Protein AF-A0A8T4NZ22-F1 (afdb_monomer_lite)

Sequence (178 aa):
MGENYNGILSCDGWASYPKCVKLMQRCWAHLLGEAKWFAEKHESQARILYNELCRIFNRISKVVVGTARNVITRTYNWSMKNMKAIIARCKAYAELRKFAYKIGNGLEYWFTCVLHPEIEPTNNRAERVLREIVEQRKISSLWNEKGVRIKKTIMSCLAIWRLRGLNTLSMLRQTLSS

Secondary structure (DSSP, 8-state):
----------SSS----GGGGGG----HHHHHHHHHHHHHHS-HHHHHHHHHHHHHHHHHTT--TT--HHHHHHHHHHHHHHHHHHHHHHTTSTTTHHHHHHHHTTTGGGSHHHH-TTS-SSTHHHHHHHHHHHHHHT-GGGSSTTHHHHHHHHHHHHHHHHHTT--HHHHHHHHH--

Radius of gyration: 18.3 Å; chains: 1; bounding box: 46×48×41 Å

Foldseek 3Di:
DDDDDDDDDDDDDDDPPPPLPPQAADALVVLLVVLVVCVVVDDPLSVVLSVLSVVLVVQLQPQAPPPDPVSLVVSLVVSLVSLVVSLVVLCVDPVSNVVSCVCVVCVVNCRSCSVVVLAHSHLVVVVVVVCVVCVVVVVCVCPDPVNVVVSSVLSSVLRVCVVVVHDSVVVVVVVVVD

Structure (mmCIF, N/CA/C/O backbone):
data_AF-A0A8T4NZ22-F1
#
_entry.id   AF-A0A8T4NZ22-F1
#
loop_
_atom_site.group_PDB
_atom_site.id
_atom_site.type_symbol
_atom_site.label_atom_id
_atom_site.label_alt_id
_atom_site.label_comp_id
_atom_site.label_asym_id
_atom_site.label_entity_id
_atom_site.label_seq_id
_atom_site.pdbx_PDB_ins_code
_atom_site.Cartn_x
_atom_site.Cartn_y
_atom_site.Cartn_z
_atom_site.occupancy
_atom_site.B_iso_or_equiv
_atom_site.auth_seq_id
_atom_site.auth_comp_id
_atom_site.auth_asym_id
_atom_site.auth_atom_id
_atom_site.pdbx_PDB_model_num
ATOM 1 N N . MET A 1 1 ? -25.821 33.468 7.926 1.00 25.77 1 MET A N 1
ATOM 2 C CA . MET A 1 1 ? -25.496 34.451 6.869 1.00 25.77 1 MET A CA 1
ATOM 3 C C . MET A 1 1 ? -23.997 34.378 6.641 1.00 25.77 1 MET A C 1
ATOM 5 O O . MET A 1 1 ? -23.302 34.425 7.646 1.00 25.77 1 MET A O 1
ATOM 9 N N . GLY A 1 2 ? -23.531 34.217 5.391 1.00 33.97 2 GLY A N 1
ATOM 10 C CA . GLY A 1 2 ? -22.113 33.948 5.056 1.00 33.97 2 GLY A CA 1
ATOM 11 C C . GLY A 1 2 ? -21.590 32.616 5.638 1.00 33.97 2 GLY A C 1
ATOM 12 O O . GLY A 1 2 ? -22.181 32.086 6.570 1.00 33.97 2 GLY A O 1
ATOM 13 N N . GLU A 1 3 ? -20.539 31.952 5.162 1.00 27.00 3 GLU A N 1
ATOM 14 C CA . GLU A 1 3 ? -19.686 32.089 3.972 1.00 27.00 3 GLU A CA 1
ATOM 15 C C . GLU A 1 3 ? -18.920 30.747 3.803 1.00 27.00 3 GLU A C 1
ATOM 17 O O . GLU A 1 3 ? -18.730 30.033 4.787 1.00 27.00 3 GLU A O 1
ATOM 22 N N . ASN A 1 4 ? -18.450 30.300 2.634 1.00 26.22 4 ASN A N 1
ATOM 23 C CA . ASN A 1 4 ? -18.663 30.728 1.243 1.00 26.22 4 ASN A CA 1
ATOM 24 C C . ASN A 1 4 ? -18.536 29.476 0.321 1.00 26.22 4 ASN A C 1
ATOM 26 O O . ASN A 1 4 ? -18.288 28.372 0.814 1.00 26.22 4 ASN A O 1
ATOM 30 N N . TYR A 1 5 ? -18.695 29.605 -1.000 1.00 39.09 5 TYR A N 1
ATOM 31 C CA . TYR A 1 5 ? -18.612 28.509 -1.982 1.00 39.09 5 TYR A CA 1
ATOM 32 C C . TYR A 1 5 ? -17.577 28.852 -3.071 1.00 39.09 5 TYR A C 1
ATOM 34 O O . TYR A 1 5 ? -17.721 29.891 -3.699 1.00 39.09 5 TYR A O 1
ATOM 42 N N . ASN A 1 6 ? -16.546 28.014 -3.285 1.00 24.27 6 ASN A N 1
ATOM 43 C CA . ASN A 1 6 ? -15.623 27.991 -4.451 1.00 24.27 6 ASN A CA 1
ATOM 44 C C . ASN A 1 6 ? -14.503 26.942 -4.210 1.00 24.27 6 ASN A C 1
ATOM 46 O O . ASN A 1 6 ? -13.892 26.965 -3.149 1.00 24.27 6 ASN A O 1
ATOM 50 N N . GLY A 1 7 ? -14.136 26.005 -5.096 1.00 26.27 7 GLY A N 1
ATOM 51 C CA . GLY A 1 7 ? -14.721 25.577 -6.370 1.00 26.27 7 GLY A CA 1
ATOM 52 C C . GLY A 1 7 ? -14.277 24.140 -6.749 1.00 26.27 7 GLY A C 1
ATOM 53 O O . GLY A 1 7 ? -13.091 23.846 -6.808 1.00 26.27 7 GLY A O 1
ATOM 54 N N . ILE A 1 8 ? -15.268 23.250 -6.869 1.00 29.61 8 ILE A N 1
ATOM 55 C CA . ILE A 1 8 ? -15.586 22.191 -7.866 1.00 29.61 8 ILE A CA 1
ATOM 56 C C . ILE A 1 8 ? -14.517 21.685 -8.895 1.00 29.61 8 ILE A C 1
ATOM 58 O O . ILE A 1 8 ? -13.699 22.439 -9.401 1.00 29.61 8 ILE A O 1
ATOM 62 N N . LEU A 1 9 ? -14.712 20.411 -9.309 1.00 28.91 9 LEU A N 1
ATOM 63 C CA . LEU A 1 9 ? -14.129 19.588 -10.409 1.00 28.91 9 LEU A CA 1
ATOM 64 C C . LEU A 1 9 ? -12.822 18.806 -10.126 1.00 28.91 9 LEU A C 1
ATOM 66 O O . LEU A 1 9 ? -11.882 19.323 -9.541 1.00 28.91 9 LEU A O 1
ATOM 70 N N . SER A 1 10 ? -12.672 17.545 -10.570 1.00 21.89 10 SER A N 1
ATOM 71 C CA . SER A 1 10 ? -13.690 16.539 -10.946 1.00 21.89 10 SER A CA 1
ATOM 72 C C . SER A 1 10 ? -13.190 15.108 -10.686 1.00 21.89 10 SER A C 1
ATOM 74 O O . SER A 1 10 ? -12.034 14.773 -10.943 1.00 21.89 10 SER A O 1
ATOM 76 N N . CYS A 1 11 ? -14.099 14.231 -10.255 1.00 27.75 11 CYS A N 1
ATOM 77 C CA . CYS A 1 11 ? -14.159 12.869 -10.780 1.00 27.75 11 CYS A CA 1
ATOM 78 C C . CYS A 1 11 ? -15.642 12.491 -10.880 1.00 27.75 11 CYS A C 1
ATOM 80 O O . CYS A 1 11 ? -16.344 12.494 -9.869 1.00 27.75 11 CYS A O 1
ATOM 82 N N . ASP A 1 12 ? -16.130 12.246 -12.093 1.00 33.25 12 ASP A N 1
ATOM 83 C CA . ASP A 1 12 ? -17.558 12.373 -12.393 1.00 33.25 12 ASP A CA 1
ATOM 84 C C . ASP A 1 12 ? -18.434 11.324 -11.684 1.00 33.25 12 ASP A C 1
ATOM 86 O O . ASP A 1 12 ? -18.155 10.122 -11.730 1.00 33.25 12 ASP A O 1
ATOM 90 N N . GLY A 1 13 ? -19.542 11.791 -11.091 1.00 29.30 13 GLY A N 1
ATOM 91 C CA . GLY A 1 13 ? -20.704 10.953 -10.774 1.00 29.30 13 GLY A CA 1
ATOM 92 C C . GLY A 1 13 ? -20.829 10.372 -9.358 1.00 29.30 13 GLY A C 1
ATOM 93 O O . GLY A 1 13 ? -21.035 9.168 -9.252 1.00 29.30 13 GLY A O 1
ATOM 94 N N . TRP A 1 14 ? -20.759 11.196 -8.297 1.00 30.06 14 TRP A N 1
ATOM 95 C CA . TRP A 1 14 ? -21.761 11.259 -7.193 1.00 30.06 14 TRP A CA 1
ATOM 96 C C . TRP A 1 14 ? -21.288 12.117 -6.001 1.00 30.06 14 TRP A C 1
ATOM 98 O O . TRP A 1 14 ? -20.179 11.950 -5.496 1.00 30.06 14 TRP A O 1
ATOM 108 N N . ALA A 1 15 ? -22.150 13.013 -5.508 1.00 30.08 15 ALA A N 1
ATOM 109 C CA . ALA A 1 15 ? -21.759 14.138 -4.644 1.00 30.08 15 ALA A CA 1
ATOM 110 C C . ALA A 1 15 ? -21.863 13.904 -3.114 1.00 30.08 15 ALA A C 1
ATOM 112 O O . ALA A 1 15 ? -21.601 14.817 -2.333 1.00 30.08 15 ALA A O 1
ATOM 113 N N . SER A 1 16 ? -22.234 12.706 -2.651 1.00 30.56 16 SER A N 1
ATOM 114 C CA . SER A 1 16 ? -22.832 12.546 -1.309 1.00 30.56 16 SER A CA 1
ATOM 115 C C . SER A 1 16 ? -21.887 12.259 -0.124 1.00 30.56 16 SER A C 1
ATOM 117 O O . SER A 1 16 ? -22.379 12.095 0.992 1.00 30.56 16 SER A O 1
ATOM 119 N N . TYR A 1 17 ? -20.551 12.199 -0.287 1.00 41.19 17 TYR A N 1
ATOM 120 C CA . TYR A 1 17 ? -19.644 11.767 0.809 1.00 41.19 17 TYR A CA 1
ATOM 121 C C . TYR A 1 17 ? -18.400 12.645 1.117 1.00 41.19 17 TYR A C 1
ATOM 123 O O . TYR A 1 17 ? -17.283 12.118 1.189 1.00 41.19 17 TYR A O 1
ATOM 131 N N . PRO A 1 18 ? -18.546 13.950 1.449 1.00 37.88 18 PRO A N 1
ATOM 132 C CA . PRO A 1 18 ? -17.409 14.830 1.777 1.00 37.88 18 PRO A CA 1
ATOM 133 C C . PRO A 1 18 ? -16.553 14.354 2.965 1.00 37.88 18 PRO A C 1
ATOM 135 O O . PRO A 1 18 ? -15.330 14.483 2.966 1.00 37.88 18 PRO A O 1
ATOM 138 N N . LYS A 1 19 ? -17.179 13.756 3.991 1.00 38.56 19 LYS A N 1
ATOM 139 C CA . LYS A 1 19 ? -16.487 13.295 5.213 1.00 38.56 19 LYS A CA 1
ATOM 140 C C . LYS A 1 19 ? -15.759 11.951 5.053 1.00 38.56 19 LYS A C 1
ATOM 142 O O . LYS A 1 19 ? -15.170 11.493 6.030 1.00 38.56 19 LYS A O 1
ATOM 147 N N . CYS A 1 20 ? -15.818 11.293 3.894 1.00 39.25 20 CYS A N 1
ATOM 148 C CA . CYS A 1 20 ? -15.196 9.978 3.687 1.00 39.25 20 CYS A CA 1
ATOM 149 C C . CYS A 1 20 ? -13.784 10.049 3.075 1.00 39.25 20 CYS A C 1
ATOM 151 O O . CYS A 1 20 ? -12.988 9.131 3.242 1.00 39.25 20 CYS A O 1
ATOM 153 N N . VAL A 1 21 ? -13.432 11.149 2.409 1.00 45.38 21 VAL A N 1
ATOM 154 C CA . VAL A 1 21 ? -12.197 11.241 1.604 1.00 45.38 21 VAL A CA 1
ATOM 155 C C . VAL A 1 21 ? -10.911 11.260 2.455 1.00 45.38 21 VAL A C 1
ATOM 157 O O . VAL A 1 21 ? -9.848 10.873 1.979 1.00 45.38 21 VAL A O 1
ATOM 160 N N . LYS A 1 22 ? -10.992 11.649 3.738 1.00 49.09 22 LYS A N 1
ATOM 161 C CA . LYS A 1 22 ? -9.821 11.821 4.623 1.00 49.09 22 LYS A CA 1
ATOM 162 C C . LYS A 1 22 ? -9.180 10.521 5.152 1.00 49.09 22 LYS A C 1
ATOM 164 O O . LYS A 1 22 ? -8.091 10.602 5.703 1.00 49.09 22 LYS A O 1
ATOM 169 N N . LEU A 1 23 ? -9.813 9.351 4.999 1.00 62.69 23 LEU A N 1
ATOM 170 C CA . LEU A 1 23 ? -9.313 8.055 5.509 1.00 62.69 23 LEU A CA 1
ATOM 171 C C . LEU A 1 23 ? -9.352 6.954 4.431 1.00 62.69 23 LEU A C 1
ATOM 173 O O . LEU A 1 23 ? -9.812 5.838 4.668 1.00 62.69 23 LEU A O 1
ATOM 177 N N . MET A 1 24 ? -8.912 7.272 3.212 1.00 73.31 24 MET A N 1
ATOM 178 C CA . MET A 1 24 ? -8.872 6.299 2.118 1.00 73.31 24 MET A CA 1
ATOM 179 C C . MET A 1 24 ? -7.655 5.368 2.235 1.00 73.31 24 MET A C 1
ATOM 181 O O . MET A 1 24 ? -6.532 5.807 2.021 1.00 73.31 24 MET A O 1
ATOM 185 N N . GLN A 1 25 ? -7.886 4.071 2.452 1.00 83.56 25 GLN A N 1
ATOM 186 C CA . GLN A 1 25 ? -6.867 3.026 2.294 1.00 83.56 25 GLN A CA 1
ATOM 187 C C . GLN A 1 25 ? -6.955 2.399 0.894 1.00 83.56 25 GLN A C 1
ATOM 189 O O . GLN A 1 25 ? -8.017 1.956 0.453 1.00 83.56 25 GLN A O 1
ATOM 194 N N . ARG A 1 26 ? -5.825 2.308 0.191 1.00 84.94 26 ARG A N 1
ATOM 195 C CA . ARG A 1 26 ? -5.698 1.552 -1.060 1.00 84.94 26 ARG A CA 1
ATOM 196 C C . ARG A 1 26 ? -5.335 0.095 -0.765 1.00 84.94 26 ARG A C 1
ATOM 198 O O . ARG A 1 26 ? -4.416 -0.190 -0.002 1.00 84.94 26 ARG A O 1
ATOM 205 N N . CYS A 1 27 ? -6.059 -0.833 -1.387 1.00 86.62 27 CYS A N 1
ATOM 206 C CA . CYS A 1 27 ? -5.935 -2.267 -1.122 1.00 86.62 27 CYS A CA 1
ATOM 207 C C . CYS A 1 27 ? -4.602 -2.846 -1.628 1.00 86.62 27 CYS A C 1
ATOM 209 O O . CYS A 1 27 ? -4.377 -2.922 -2.840 1.00 86.62 27 CYS A O 1
ATOM 211 N N . TRP A 1 28 ? -3.759 -3.328 -0.710 1.00 92.38 28 TRP A N 1
ATOM 212 C CA . TRP A 1 28 ? -2.467 -3.936 -1.044 1.00 92.38 28 TRP A CA 1
ATOM 213 C C . TRP A 1 28 ? -2.574 -5.220 -1.868 1.00 92.38 28 TRP A C 1
ATOM 215 O O . TRP A 1 28 ? -1.710 -5.455 -2.706 1.00 92.38 28 TRP A O 1
ATOM 225 N N . ALA A 1 29 ? -3.640 -6.012 -1.720 1.00 85.88 29 ALA A N 1
ATOM 226 C CA . ALA A 1 29 ? -3.819 -7.236 -2.510 1.00 85.88 29 ALA A CA 1
ATOM 227 C C . ALA A 1 29 ? -3.848 -6.946 -4.025 1.00 85.88 29 ALA A C 1
ATOM 229 O O . ALA A 1 29 ? -3.190 -7.631 -4.805 1.00 85.88 29 ALA A O 1
ATOM 230 N N . HIS A 1 30 ? -4.513 -5.860 -4.438 1.00 85.25 30 HIS A N 1
ATOM 231 C CA . HIS A 1 30 ? -4.536 -5.416 -5.836 1.00 85.25 30 HIS A CA 1
ATOM 232 C C . HIS A 1 30 ? -3.181 -4.878 -6.320 1.00 85.25 30 HIS A C 1
ATOM 234 O O . HIS A 1 30 ? -2.881 -4.965 -7.508 1.00 85.25 30 HIS A O 1
ATOM 240 N N . LEU A 1 31 ? -2.375 -4.293 -5.427 1.00 91.06 31 LEU A N 1
ATOM 241 C CA . LEU A 1 31 ? -1.035 -3.804 -5.757 1.00 91.06 31 LEU A CA 1
ATOM 242 C C . LEU A 1 31 ? -0.051 -4.965 -5.947 1.00 91.06 31 LEU A C 1
ATOM 244 O O . LEU A 1 31 ? 0.693 -4.988 -6.923 1.00 91.06 31 LEU A O 1
ATOM 248 N N . LEU A 1 32 ? -0.073 -5.930 -5.025 1.00 92.81 32 LEU A N 1
ATOM 249 C CA . LEU A 1 32 ? 0.779 -7.114 -5.070 1.00 92.81 32 LEU A CA 1
ATOM 250 C C . LEU A 1 32 ? 0.398 -8.044 -6.226 1.00 92.81 32 LEU A C 1
ATOM 252 O O . LEU A 1 32 ? 1.293 -8.571 -6.875 1.00 92.81 32 LEU A O 1
ATOM 256 N N . GLY A 1 33 ? -0.894 -8.203 -6.533 1.00 89.06 33 GLY A N 1
ATOM 257 C CA . GLY A 1 33 ? -1.348 -8.991 -7.684 1.00 89.06 33 GLY A CA 1
ATOM 258 C C . GLY A 1 33 ? -0.846 -8.439 -9.023 1.00 89.06 33 GLY A C 1
ATOM 259 O O . GLY A 1 33 ? -0.321 -9.188 -9.840 1.00 89.06 33 GLY A O 1
ATOM 260 N N . GLU A 1 34 ? -0.928 -7.120 -9.224 1.00 90.56 34 GLU A N 1
ATOM 261 C CA . GLU A 1 34 ? -0.396 -6.466 -10.427 1.00 90.56 34 GLU A CA 1
ATOM 262 C C . GLU A 1 34 ? 1.141 -6.538 -10.486 1.00 90.56 34 GLU A C 1
ATOM 264 O O . GLU A 1 34 ? 1.701 -6.878 -11.525 1.00 90.56 34 GLU A O 1
ATOM 269 N N . ALA A 1 35 ? 1.836 -6.314 -9.365 1.00 91.81 35 ALA A N 1
ATOM 270 C CA . ALA A 1 35 ? 3.289 -6.479 -9.296 1.00 91.81 35 ALA A CA 1
ATOM 271 C C . ALA A 1 35 ? 3.744 -7.926 -9.573 1.00 91.81 35 ALA A C 1
ATOM 273 O O . ALA A 1 35 ? 4.767 -8.125 -10.226 1.00 91.81 35 ALA A O 1
ATOM 274 N N . LYS A 1 36 ? 2.982 -8.933 -9.120 1.00 92.50 36 LYS A N 1
ATOM 275 C CA . LYS A 1 36 ? 3.239 -10.351 -9.412 1.00 92.50 36 LYS A CA 1
ATOM 276 C C . LYS A 1 36 ? 3.102 -10.637 -10.904 1.00 92.50 36 LYS A C 1
ATOM 278 O O . LYS A 1 36 ? 3.992 -11.254 -11.474 1.00 92.50 36 LYS A O 1
ATOM 283 N N . TRP A 1 37 ? 2.046 -10.126 -11.539 1.00 91.44 37 TRP A N 1
ATOM 284 C CA . TRP A 1 37 ? 1.849 -10.240 -12.986 1.00 91.44 37 TRP A CA 1
ATOM 285 C C . TRP A 1 37 ? 3.030 -9.641 -13.767 1.00 91.44 37 TRP A C 1
ATOM 287 O O . TRP A 1 37 ? 3.567 -10.295 -14.659 1.00 91.44 37 TRP A O 1
ATOM 297 N N . PHE A 1 38 ? 3.526 -8.460 -13.374 1.00 89.19 38 PHE A N 1
ATOM 298 C CA . PHE A 1 38 ? 4.749 -7.902 -13.965 1.00 89.19 38 PHE A CA 1
ATOM 299 C C . PHE A 1 38 ? 5.976 -8.815 -13.736 1.00 89.19 38 PHE A C 1
ATOM 301 O O . PHE A 1 38 ? 6.742 -9.049 -14.666 1.00 89.19 38 PHE A O 1
ATOM 308 N N . ALA A 1 39 ? 6.148 -9.384 -12.538 1.00 89.81 39 ALA A N 1
ATOM 309 C CA . ALA A 1 39 ? 7.247 -10.302 -12.193 1.00 89.81 39 ALA A CA 1
ATOM 310 C C . ALA A 1 39 ? 7.177 -11.702 -12.850 1.00 89.81 39 ALA A C 1
ATOM 312 O O . ALA A 1 39 ? 8.140 -12.478 -12.764 1.00 89.81 39 ALA A O 1
ATOM 313 N N . GLU A 1 40 ? 6.043 -12.033 -13.47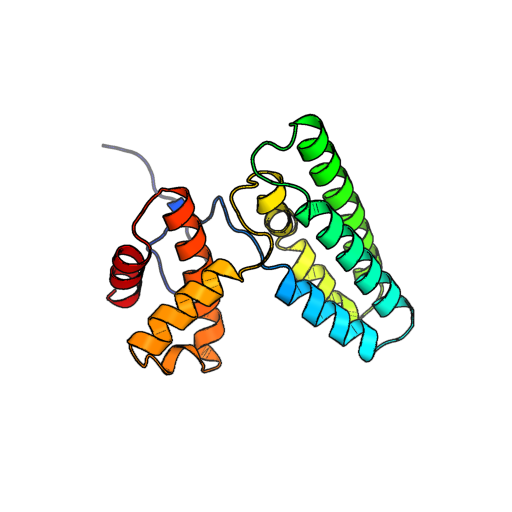1 1.00 88.25 40 GLU A N 1
ATOM 314 C CA . GLU A 1 40 ? 5.814 -13.232 -14.286 1.00 88.25 40 GLU A CA 1
ATOM 315 C C . GLU A 1 40 ? 5.971 -12.953 -15.792 1.00 88.25 40 GLU A C 1
ATOM 317 O O . GLU A 1 40 ? 6.254 -13.878 -16.550 1.00 88.25 40 GLU A O 1
ATOM 322 N N . LYS A 1 41 ? 5.796 -11.697 -16.231 1.00 82.00 41 LYS A N 1
ATOM 323 C CA . LYS A 1 41 ? 5.848 -11.285 -17.647 1.00 82.00 41 LYS A CA 1
ATOM 324 C C . LYS A 1 41 ? 7.143 -10.599 -18.087 1.00 82.00 41 LYS A C 1
ATOM 326 O O . LYS A 1 41 ? 7.396 -10.550 -19.286 1.00 82.00 41 LYS A O 1
ATOM 331 N N . HIS A 1 42 ? 7.938 -10.075 -17.158 1.00 74.19 42 HIS A N 1
ATOM 332 C CA . HIS A 1 42 ? 9.145 -9.297 -17.449 1.00 74.19 42 HIS A CA 1
ATOM 333 C C . HIS A 1 42 ? 10.377 -9.842 -16.712 1.00 74.19 42 HIS A C 1
ATOM 335 O O . HIS A 1 42 ? 10.279 -10.721 -15.854 1.00 74.19 42 HIS A O 1
ATOM 341 N N . GLU A 1 43 ? 11.546 -9.307 -17.067 1.00 69.25 43 GLU A N 1
ATOM 342 C CA . GLU A 1 43 ? 12.850 -9.718 -16.545 1.00 69.25 43 GLU A CA 1
ATOM 343 C C . GLU A 1 43 ? 13.027 -9.510 -15.023 1.00 69.25 43 GLU A C 1
ATOM 345 O O . GLU A 1 43 ? 12.166 -8.993 -14.303 1.00 69.25 43 GLU A O 1
ATOM 350 N N . SER A 1 44 ? 14.206 -9.905 -14.531 1.00 76.88 44 SER A N 1
ATOM 351 C CA . SER A 1 44 ? 14.638 -9.905 -13.124 1.00 76.88 44 SER A CA 1
ATOM 352 C C . SER A 1 44 ? 14.232 -8.668 -12.306 1.00 76.88 44 SER A C 1
ATOM 354 O O . SER A 1 44 ? 13.867 -8.803 -11.134 1.00 76.88 44 SER A O 1
ATOM 356 N N . GLN A 1 45 ? 14.226 -7.477 -12.910 1.00 82.00 45 GLN A N 1
ATOM 357 C CA . GLN A 1 45 ? 13.884 -6.214 -12.251 1.00 82.00 45 GLN A CA 1
ATOM 358 C C . GLN A 1 45 ? 12.442 -6.178 -11.727 1.00 82.00 45 GLN A C 1
ATOM 360 O O . GLN A 1 45 ? 12.215 -5.769 -10.586 1.00 82.00 45 GLN A O 1
ATOM 365 N N . ALA A 1 46 ? 11.465 -6.678 -12.490 1.00 85.94 46 ALA A N 1
ATOM 366 C CA . ALA A 1 46 ? 10.074 -6.726 -12.038 1.00 85.94 46 ALA A CA 1
ATOM 367 C C . ALA A 1 46 ? 9.908 -7.648 -10.813 1.00 85.94 46 ALA A C 1
ATOM 369 O O . ALA A 1 46 ? 9.154 -7.342 -9.886 1.00 85.94 46 ALA A O 1
ATOM 370 N N . ARG A 1 47 ? 10.687 -8.737 -10.754 1.00 90.12 47 ARG A N 1
ATOM 371 C CA . ARG A 1 47 ? 10.718 -9.670 -9.617 1.00 90.12 47 ARG A CA 1
ATOM 372 C C . ARG A 1 47 ? 11.371 -9.075 -8.372 1.00 90.12 47 ARG A C 1
ATOM 374 O O . ARG A 1 47 ? 10.873 -9.300 -7.269 1.00 90.12 47 ARG A O 1
ATOM 381 N N . ILE A 1 48 ? 12.435 -8.286 -8.530 1.00 90.19 48 ILE A N 1
ATOM 382 C CA . ILE A 1 48 ? 13.044 -7.521 -7.429 1.00 90.19 48 ILE A CA 1
ATOM 383 C C . ILE A 1 48 ? 12.003 -6.564 -6.829 1.00 90.19 48 ILE A C 1
ATOM 385 O O . ILE A 1 48 ? 11.758 -6.607 -5.623 1.00 90.19 48 ILE A O 1
ATOM 389 N N . LEU A 1 49 ? 11.318 -5.785 -7.672 1.00 91.19 49 LEU A N 1
ATOM 390 C CA . LEU A 1 49 ? 10.308 -4.811 -7.245 1.00 91.19 49 LEU A CA 1
ATOM 391 C C . LEU A 1 49 ? 9.104 -5.474 -6.552 1.00 91.19 49 LEU A C 1
ATOM 393 O O . LEU A 1 49 ? 8.650 -4.985 -5.517 1.00 91.19 49 LEU A O 1
ATOM 397 N N . TYR A 1 50 ? 8.619 -6.612 -7.064 1.00 94.88 50 TYR A N 1
ATOM 398 C CA . TYR A 1 50 ? 7.577 -7.407 -6.403 1.00 94.88 50 TYR A CA 1
ATOM 399 C C . TYR A 1 50 ? 8.009 -7.868 -5.002 1.00 94.88 50 TYR A C 1
ATOM 401 O O . TYR A 1 50 ? 7.291 -7.644 -4.027 1.00 94.88 50 TYR A O 1
ATOM 409 N N . ASN A 1 51 ? 9.216 -8.427 -4.872 1.00 95.50 51 ASN A N 1
ATOM 410 C CA . ASN A 1 51 ? 9.752 -8.876 -3.586 1.00 95.50 51 ASN A CA 1
ATOM 411 C C . ASN A 1 51 ? 9.907 -7.720 -2.580 1.00 95.50 51 ASN A C 1
ATOM 413 O O . ASN A 1 51 ? 9.665 -7.895 -1.384 1.00 95.50 51 ASN A O 1
ATOM 417 N N . GLU A 1 52 ? 10.280 -6.524 -3.036 1.00 96.06 52 GLU A N 1
ATOM 418 C CA . GLU A 1 52 ? 10.353 -5.329 -2.190 1.00 96.06 52 GLU A CA 1
ATOM 419 C C . GLU A 1 52 ? 8.970 -4.833 -1.746 1.00 96.06 52 GLU A C 1
ATOM 421 O O . GLU A 1 52 ? 8.794 -4.506 -0.570 1.00 96.06 52 GLU A O 1
ATOM 426 N N . LEU A 1 53 ? 7.967 -4.851 -2.629 1.00 97.25 53 LEU A N 1
ATOM 427 C CA . LEU A 1 53 ? 6.579 -4.557 -2.260 1.00 97.25 53 LEU A CA 1
ATOM 428 C C . LEU A 1 53 ? 6.044 -5.568 -1.232 1.00 97.25 53 LEU A C 1
ATOM 430 O O . LEU A 1 53 ? 5.427 -5.159 -0.248 1.00 97.25 53 LEU A O 1
ATOM 434 N N . CYS A 1 54 ? 6.347 -6.862 -1.380 1.00 97.50 54 CYS A N 1
ATOM 435 C CA . CYS A 1 54 ? 6.026 -7.883 -0.376 1.00 97.50 54 CYS A CA 1
ATOM 436 C C . CYS A 1 54 ? 6.714 -7.614 0.974 1.00 97.50 54 CYS A C 1
ATOM 438 O O . CYS A 1 54 ? 6.086 -7.764 2.021 1.00 97.50 54 CYS A O 1
ATOM 440 N N . ARG A 1 55 ? 7.979 -7.166 0.984 1.00 98.12 55 ARG A N 1
ATOM 441 C CA . ARG A 1 55 ? 8.687 -6.773 2.221 1.00 98.12 55 ARG A CA 1
ATOM 442 C C . ARG A 1 55 ? 8.025 -5.579 2.911 1.00 98.12 55 ARG A C 1
ATOM 444 O O . ARG A 1 55 ? 7.927 -5.580 4.138 1.00 98.12 55 ARG A O 1
ATOM 451 N N . ILE A 1 56 ? 7.551 -4.586 2.153 1.00 98.19 56 ILE A N 1
ATOM 452 C CA . ILE A 1 56 ? 6.782 -3.463 2.710 1.00 98.19 56 ILE A CA 1
ATOM 453 C C . ILE A 1 56 ? 5.455 -3.967 3.289 1.00 98.19 56 ILE A C 1
ATOM 455 O O . ILE A 1 56 ? 5.170 -3.703 4.457 1.00 98.19 56 ILE A O 1
ATOM 459 N N . PHE A 1 57 ? 4.693 -4.756 2.527 1.00 97.38 57 PHE A N 1
ATOM 460 C CA . PHE A 1 57 ? 3.414 -5.316 2.968 1.00 97.38 57 PHE A CA 1
ATOM 461 C C . PHE A 1 57 ? 3.536 -6.148 4.256 1.00 97.38 57 PHE A C 1
ATOM 463 O O . PHE A 1 57 ? 2.788 -5.936 5.213 1.00 97.38 57 PHE A O 1
ATOM 470 N N . ASN A 1 58 ? 4.530 -7.037 4.328 1.00 97.00 58 ASN A N 1
ATOM 471 C CA . ASN A 1 58 ? 4.804 -7.868 5.504 1.00 97.00 58 ASN A CA 1
ATOM 472 C C . ASN A 1 58 ? 5.226 -7.054 6.735 1.00 97.00 58 ASN A C 1
ATOM 474 O O . ASN A 1 58 ? 5.104 -7.539 7.860 1.00 97.00 58 ASN A O 1
ATOM 478 N N . ARG A 1 59 ? 5.743 -5.833 6.545 1.00 97.25 59 ARG A N 1
ATOM 479 C CA . ARG A 1 59 ? 6.082 -4.929 7.647 1.00 97.25 59 ARG A CA 1
ATOM 480 C C . ARG A 1 59 ? 4.856 -4.178 8.151 1.00 97.25 59 ARG A C 1
ATOM 482 O O . ARG A 1 59 ? 4.631 -4.152 9.356 1.00 97.25 59 ARG A O 1
ATOM 489 N N . ILE A 1 60 ? 4.069 -3.584 7.253 1.00 96.06 60 ILE A N 1
ATOM 490 C CA . ILE A 1 60 ? 2.881 -2.809 7.644 1.00 96.06 60 ILE A CA 1
ATOM 491 C C . ILE A 1 60 ? 1.784 -3.702 8.231 1.00 96.06 60 ILE A C 1
ATOM 493 O O . ILE A 1 60 ? 1.120 -3.290 9.170 1.00 96.06 60 ILE A O 1
ATOM 497 N N . SER A 1 61 ? 1.665 -4.953 7.772 1.00 92.94 61 SER A N 1
ATOM 498 C CA . SER A 1 61 ? 0.677 -5.919 8.284 1.00 92.94 61 SER A CA 1
ATOM 499 C C . SER A 1 61 ? 0.955 -6.397 9.716 1.00 92.94 61 SER A C 1
ATOM 501 O O . SER A 1 61 ? 0.130 -7.093 10.296 1.00 92.94 61 SER A O 1
ATOM 503 N N . LYS A 1 62 ? 2.112 -6.039 10.295 1.00 95.00 62 LYS A N 1
ATOM 504 C CA . LYS A 1 62 ? 2.441 -6.266 11.714 1.00 95.00 62 LYS A CA 1
ATOM 505 C C . LYS A 1 62 ? 2.052 -5.088 12.613 1.00 95.00 62 LYS A C 1
ATOM 507 O O . LYS A 1 62 ? 2.224 -5.178 13.823 1.00 95.00 62 LYS A O 1
ATOM 512 N N . VAL A 1 63 ? 1.571 -3.983 12.040 1.00 93.62 63 VAL A N 1
AT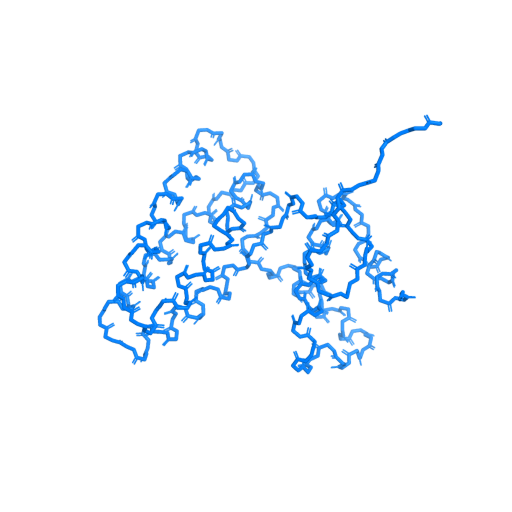OM 513 C CA . VAL A 1 63 ? 1.049 -2.844 12.799 1.00 93.62 63 VAL A CA 1
ATOM 514 C C . VAL A 1 63 ? -0.417 -3.123 13.114 1.00 93.62 63 VAL A C 1
ATOM 516 O O . VAL A 1 63 ? -1.251 -3.196 12.219 1.00 93.62 63 VAL A O 1
ATOM 519 N N . VAL A 1 64 ? -0.703 -3.308 14.398 1.00 92.00 64 VAL A N 1
ATOM 520 C CA . VAL A 1 64 ? -2.030 -3.627 14.945 1.00 92.00 64 VAL A CA 1
ATOM 521 C C . VAL A 1 64 ? -2.416 -2.642 16.051 1.00 92.00 64 VAL A C 1
ATOM 523 O O . VAL A 1 64 ? -1.571 -1.891 16.550 1.00 92.00 64 VAL A O 1
ATOM 526 N N . VAL A 1 65 ? -3.687 -2.633 16.456 1.00 85.44 65 VAL A N 1
ATOM 527 C CA . VAL A 1 65 ? -4.155 -1.835 17.603 1.00 85.44 65 VAL A CA 1
ATOM 528 C C . VAL A 1 65 ? -3.311 -2.174 18.841 1.00 85.44 65 VAL A C 1
ATOM 530 O O . VAL A 1 65 ? -3.071 -3.342 19.129 1.00 85.44 65 VAL A O 1
ATOM 533 N N . GLY A 1 66 ? -2.809 -1.149 19.537 1.00 89.81 66 GLY A N 1
ATOM 534 C CA . GLY A 1 66 ? -1.860 -1.298 20.651 1.00 89.81 66 GLY A CA 1
ATOM 535 C C . GLY A 1 66 ? -0.372 -1.256 20.265 1.00 89.81 66 GLY A C 1
ATOM 536 O O . GLY A 1 66 ? 0.479 -1.225 21.151 1.00 89.81 66 GLY A O 1
ATOM 537 N N . THR A 1 67 ? -0.020 -1.193 18.974 1.00 93.19 67 THR A N 1
ATOM 538 C CA . THR A 1 67 ? 1.384 -1.018 18.545 1.00 93.19 67 THR A CA 1
ATOM 539 C C . THR A 1 67 ? 1.961 0.299 19.074 1.00 93.19 67 THR A C 1
ATOM 541 O O . THR A 1 67 ? 1.367 1.364 18.905 1.00 93.19 67 THR A O 1
ATOM 544 N N . ALA A 1 68 ? 3.155 0.248 19.671 1.00 95.12 68 ALA A N 1
ATOM 545 C CA . ALA A 1 68 ? 3.811 1.426 20.236 1.00 95.12 68 ALA A CA 1
ATOM 546 C C . ALA A 1 68 ? 4.069 2.529 19.184 1.00 95.12 68 ALA A C 1
ATOM 548 O O . ALA A 1 68 ? 4.490 2.264 18.054 1.00 95.12 68 ALA A O 1
ATOM 549 N N . ARG A 1 69 ? 3.859 3.797 19.570 1.00 91.06 69 ARG A N 1
ATOM 550 C CA . ARG A 1 69 ? 3.904 4.962 18.660 1.00 91.06 69 ARG A CA 1
ATOM 551 C C . ARG A 1 69 ? 5.241 5.108 17.919 1.00 91.06 69 ARG A C 1
ATOM 553 O O . ARG A 1 69 ? 5.256 5.456 16.743 1.00 91.06 69 ARG A O 1
ATOM 560 N N . ASN A 1 70 ? 6.363 4.790 18.564 1.00 94.31 70 ASN A N 1
ATOM 561 C CA . ASN A 1 70 ? 7.688 4.779 17.932 1.00 94.31 70 ASN A CA 1
ATOM 562 C C . ASN A 1 70 ? 7.812 3.710 16.823 1.00 94.31 70 ASN A C 1
ATOM 564 O O . ASN A 1 70 ? 8.425 3.970 15.785 1.00 94.31 70 ASN A O 1
ATOM 568 N N . VAL A 1 71 ? 7.207 2.531 17.005 1.00 95.75 71 VAL A N 1
ATOM 569 C CA . VAL A 1 71 ? 7.167 1.447 16.008 1.00 95.75 71 VAL A CA 1
ATOM 570 C C . VAL A 1 71 ? 6.277 1.827 14.823 1.00 95.75 71 VAL A C 1
ATOM 572 O O . VAL A 1 71 ? 6.672 1.579 13.680 1.00 95.75 71 VAL A O 1
ATOM 575 N N . ILE A 1 72 ? 5.141 2.491 15.077 1.00 92.56 72 ILE A N 1
ATOM 576 C CA . ILE A 1 72 ? 4.273 3.078 14.042 1.00 92.56 72 ILE A CA 1
ATOM 577 C C . ILE A 1 72 ? 5.067 4.082 13.196 1.00 92.56 72 ILE A C 1
ATOM 579 O O . ILE A 1 72 ? 5.241 3.864 11.996 1.00 92.56 72 ILE A O 1
ATOM 583 N N . THR A 1 73 ? 5.644 5.121 13.813 1.00 94.62 73 THR A N 1
ATOM 584 C CA . THR A 1 73 ? 6.408 6.166 13.106 1.00 94.62 73 THR A CA 1
ATOM 585 C C . THR A 1 73 ? 7.586 5.586 12.321 1.00 94.62 73 THR A C 1
ATOM 587 O O . THR A 1 73 ? 7.785 5.922 11.151 1.00 94.62 73 THR A O 1
ATOM 590 N N . ARG A 1 74 ? 8.352 4.657 12.915 1.00 97.56 74 ARG A N 1
ATOM 591 C CA . ARG A 1 74 ? 9.474 3.988 12.232 1.00 97.56 74 ARG A CA 1
ATOM 592 C C . ARG A 1 74 ? 9.005 3.154 11.040 1.00 97.56 74 ARG A C 1
ATOM 594 O O . ARG A 1 74 ? 9.684 3.131 10.014 1.00 97.56 74 ARG A O 1
ATOM 601 N N . THR A 1 75 ? 7.866 2.475 11.157 1.00 97.50 75 THR A N 1
ATOM 602 C CA . THR A 1 75 ? 7.304 1.651 10.079 1.00 97.50 75 THR A CA 1
ATOM 603 C C . THR A 1 75 ? 6.730 2.504 8.956 1.00 97.50 75 THR A C 1
ATOM 605 O O . THR A 1 75 ? 7.023 2.212 7.798 1.00 97.50 75 THR A O 1
ATOM 608 N N . TYR A 1 76 ? 6.018 3.588 9.269 1.00 96.44 76 TYR A N 1
ATOM 609 C CA . TYR A 1 76 ? 5.522 4.548 8.282 1.00 96.44 76 TYR A CA 1
ATOM 610 C C . TYR A 1 76 ? 6.677 5.175 7.489 1.00 96.44 76 TYR A C 1
ATOM 612 O O . TYR A 1 76 ? 6.744 5.027 6.269 1.00 96.44 76 TYR A O 1
ATOM 620 N N . ASN A 1 77 ? 7.656 5.771 8.181 1.00 97.38 77 ASN A N 1
ATOM 621 C CA . ASN A 1 77 ? 8.785 6.458 7.549 1.00 97.38 77 ASN A CA 1
ATOM 622 C C . ASN A 1 77 ? 9.648 5.514 6.699 1.00 97.38 77 ASN A C 1
ATOM 624 O O . ASN A 1 77 ? 10.025 5.856 5.576 1.00 97.38 77 ASN A O 1
ATOM 628 N N . TRP A 1 78 ? 9.936 4.305 7.198 1.00 98.19 78 TRP A N 1
ATOM 629 C CA . TRP A 1 78 ? 10.675 3.305 6.424 1.00 98.19 78 TRP A CA 1
ATOM 630 C C . TRP A 1 78 ? 9.887 2.863 5.186 1.00 98.19 78 TRP A C 1
ATOM 632 O O . TRP A 1 78 ? 10.455 2.803 4.096 1.00 98.19 78 TRP A O 1
ATOM 642 N N . SER A 1 79 ? 8.585 2.600 5.321 1.00 97.69 79 SER A N 1
ATOM 643 C CA . SER A 1 79 ? 7.753 2.136 4.204 1.00 97.69 79 SER A CA 1
ATOM 644 C C . SER A 1 79 ? 7.611 3.217 3.132 1.00 97.69 79 SER A C 1
ATOM 646 O O . SER A 1 79 ? 7.857 2.940 1.962 1.00 97.69 79 SER A O 1
ATOM 648 N N . MET A 1 80 ? 7.359 4.468 3.530 1.00 97.44 80 MET A N 1
ATOM 649 C CA . MET A 1 80 ? 7.333 5.632 2.638 1.00 97.44 80 MET A CA 1
ATOM 650 C C . MET A 1 80 ? 8.656 5.828 1.885 1.00 97.44 80 MET A C 1
ATOM 652 O O . MET A 1 80 ? 8.639 6.043 0.672 1.00 97.44 80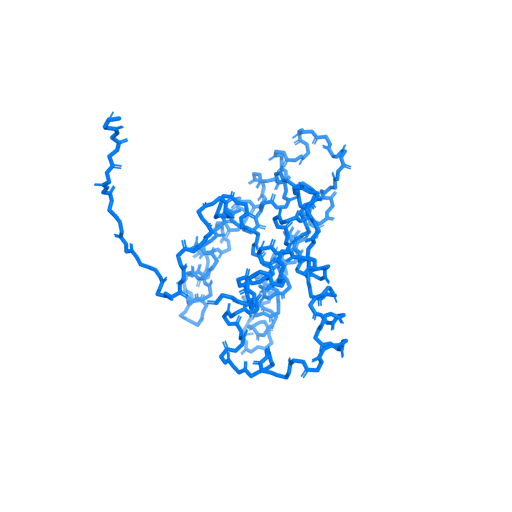 MET A O 1
ATOM 656 N N . LYS A 1 81 ? 9.809 5.715 2.565 1.00 98.06 81 LYS A N 1
ATOM 657 C CA . LYS A 1 81 ? 11.133 5.821 1.923 1.00 98.06 81 LYS A CA 1
ATOM 658 C C . LYS A 1 81 ? 11.336 4.735 0.860 1.00 98.06 81 LYS A C 1
ATOM 660 O O . LYS A 1 81 ? 11.736 5.049 -0.260 1.00 98.06 81 LYS A O 1
ATOM 665 N N . ASN A 1 82 ? 11.037 3.478 1.189 1.00 97.81 82 ASN A N 1
ATOM 666 C CA . ASN A 1 82 ? 11.214 2.359 0.257 1.00 97.81 82 ASN A CA 1
ATOM 667 C C . ASN A 1 82 ? 10.221 2.434 -0.914 1.00 97.81 82 ASN A C 1
ATOM 669 O O . ASN A 1 82 ? 10.621 2.247 -2.058 1.00 97.81 82 ASN A O 1
ATOM 673 N N . MET A 1 83 ? 8.964 2.816 -0.666 1.00 97.25 83 MET A N 1
ATOM 674 C CA . MET A 1 83 ? 7.961 3.013 -1.718 1.00 97.25 83 MET A CA 1
ATOM 675 C C . MET A 1 83 ? 8.384 4.105 -2.713 1.00 97.25 83 MET A C 1
ATOM 677 O O . MET A 1 83 ? 8.279 3.907 -3.921 1.00 97.25 83 MET A O 1
ATOM 681 N N . LYS A 1 84 ? 8.940 5.230 -2.233 1.00 97.38 84 LYS A N 1
ATOM 682 C CA . LYS A 1 84 ? 9.509 6.281 -3.100 1.00 97.38 84 LYS A CA 1
ATOM 683 C C . LYS A 1 84 ? 10.675 5.758 -3.954 1.00 97.38 84 LYS A C 1
ATOM 685 O O . LYS A 1 84 ? 10.723 6.056 -5.145 1.00 97.38 84 LYS A O 1
ATOM 690 N N . ALA A 1 85 ? 11.564 4.940 -3.387 1.00 96.44 85 ALA A N 1
ATOM 691 C CA . ALA A 1 85 ? 12.680 4.326 -4.116 1.00 96.44 85 ALA A CA 1
ATOM 692 C C . ALA A 1 85 ? 12.234 3.270 -5.152 1.00 96.44 85 ALA A C 1
ATOM 694 O O . ALA A 1 85 ? 12.867 3.128 -6.199 1.00 96.44 85 ALA A O 1
ATOM 695 N N . ILE A 1 86 ? 11.141 2.546 -4.888 1.00 95.12 86 ILE A N 1
ATOM 696 C CA . ILE A 1 86 ? 10.476 1.660 -5.858 1.00 95.12 86 ILE A CA 1
ATOM 697 C C . ILE A 1 86 ? 9.908 2.496 -7.012 1.00 95.12 86 ILE A C 1
ATOM 699 O O . ILE A 1 86 ? 10.265 2.259 -8.160 1.00 95.12 86 ILE A O 1
ATOM 703 N N . ILE A 1 87 ? 9.108 3.533 -6.724 1.00 94.75 87 ILE A N 1
ATOM 704 C CA . ILE A 1 87 ? 8.511 4.418 -7.747 1.00 94.75 87 ILE A CA 1
ATOM 705 C C . ILE A 1 87 ? 9.584 5.040 -8.650 1.00 94.75 87 ILE A C 1
ATOM 707 O O . ILE A 1 87 ? 9.399 5.089 -9.865 1.00 94.75 87 ILE A O 1
ATOM 711 N N . ALA A 1 88 ? 10.695 5.512 -8.073 1.00 94.88 88 ALA A N 1
ATOM 712 C CA . ALA A 1 88 ? 11.797 6.104 -8.828 1.00 94.88 88 ALA A CA 1
ATOM 713 C C . ALA A 1 88 ? 12.402 5.113 -9.836 1.00 94.88 88 ALA A C 1
ATOM 715 O O . ALA A 1 88 ? 12.546 5.457 -11.006 1.00 94.88 88 ALA A O 1
ATOM 716 N N . ARG A 1 89 ? 12.670 3.868 -9.416 1.00 92.38 89 ARG A N 1
ATOM 717 C CA . ARG A 1 89 ? 13.170 2.812 -10.311 1.00 92.38 89 ARG A CA 1
ATOM 718 C C . ARG A 1 89 ? 12.136 2.399 -11.354 1.00 92.38 89 ARG A C 1
ATOM 720 O O . ARG A 1 89 ? 12.470 2.356 -12.530 1.00 92.38 89 ARG A O 1
ATOM 727 N N . CYS A 1 90 ? 10.875 2.188 -10.970 1.00 90.44 90 CYS A N 1
ATOM 728 C CA . CYS A 1 90 ? 9.807 1.828 -11.910 1.00 90.44 90 CYS A CA 1
ATOM 729 C C . CYS A 1 90 ? 9.617 2.856 -13.041 1.00 90.44 90 CYS A C 1
ATOM 731 O O . CYS A 1 90 ? 9.182 2.484 -14.122 1.00 90.44 90 CYS A O 1
ATOM 733 N N . LYS A 1 91 ? 9.929 4.144 -12.825 1.00 91.12 91 LYS A N 1
ATOM 734 C CA . LYS A 1 91 ? 9.823 5.178 -13.873 1.00 91.12 91 LYS A CA 1
ATOM 735 C C . LYS A 1 91 ? 10.851 5.028 -15.003 1.00 91.12 91 LYS A C 1
ATOM 737 O O . LYS A 1 91 ? 10.570 5.505 -16.105 1.00 91.12 91 LYS A O 1
ATOM 742 N N . ALA A 1 92 ? 11.996 4.391 -14.742 1.00 89.50 92 ALA A N 1
ATOM 743 C CA . ALA A 1 92 ? 13.033 4.144 -15.746 1.00 89.50 92 ALA A CA 1
ATOM 744 C C . ALA A 1 92 ? 12.587 3.123 -16.809 1.00 89.50 92 ALA A C 1
ATOM 746 O O . ALA A 1 92 ? 12.977 3.235 -17.967 1.00 89.50 92 ALA A O 1
ATOM 747 N N . TYR A 1 93 ? 11.712 2.187 -16.435 1.00 87.75 93 TYR A N 1
ATOM 748 C CA . TYR A 1 93 ? 11.181 1.139 -17.306 1.00 87.75 93 TYR A CA 1
ATOM 749 C C . TYR A 1 93 ? 9.854 1.587 -17.935 1.00 87.75 93 TYR A C 1
ATOM 751 O O . TYR A 1 93 ? 8.972 2.116 -17.250 1.00 87.75 93 TYR A O 1
ATOM 759 N N . ALA A 1 94 ? 9.698 1.426 -19.250 1.00 88.44 94 ALA A N 1
ATOM 760 C CA . ALA A 1 94 ? 8.549 1.962 -19.984 1.00 88.44 94 ALA A CA 1
ATOM 761 C C . ALA A 1 94 ? 7.240 1.250 -19.596 1.00 88.44 94 ALA A C 1
ATOM 763 O O . ALA A 1 94 ? 6.217 1.891 -19.342 1.00 88.44 94 ALA A O 1
ATOM 764 N N . GLU A 1 95 ? 7.308 -0.070 -19.475 1.00 86.81 95 GLU A N 1
ATOM 765 C CA . GLU A 1 95 ? 6.247 -0.988 -19.081 1.00 86.81 95 GLU A CA 1
ATOM 766 C C . GLU A 1 95 ? 5.776 -0.764 -17.633 1.00 86.81 95 GLU A C 1
ATOM 768 O O . GLU A 1 95 ? 4.575 -0.790 -17.357 1.00 86.81 95 GLU A O 1
ATOM 773 N N . LEU A 1 96 ? 6.693 -0.423 -16.718 1.00 89.25 96 LEU A N 1
ATOM 774 C CA . LEU A 1 96 ? 6.374 -0.152 -15.310 1.00 89.25 96 LEU A CA 1
ATOM 775 C C . LEU A 1 96 ? 5.950 1.301 -15.052 1.00 89.25 96 LEU A C 1
ATOM 777 O O . LEU A 1 96 ? 5.478 1.624 -13.958 1.00 89.25 96 LEU A O 1
ATOM 781 N N . ARG A 1 97 ? 6.066 2.201 -16.036 1.00 90.56 97 ARG A N 1
ATOM 782 C CA . ARG A 1 97 ? 5.807 3.636 -15.847 1.00 90.56 97 ARG A CA 1
ATOM 783 C C . ARG A 1 97 ? 4.364 3.924 -15.417 1.00 90.56 97 ARG A C 1
ATOM 785 O O . ARG A 1 97 ? 4.146 4.701 -14.487 1.00 90.56 97 ARG A O 1
ATOM 792 N N . LYS A 1 98 ? 3.371 3.265 -16.032 1.00 90.75 98 LYS A N 1
ATOM 793 C CA . LYS A 1 98 ? 1.946 3.383 -15.641 1.00 90.75 98 LYS A CA 1
ATOM 794 C C . LYS A 1 98 ? 1.711 2.895 -14.206 1.00 90.75 98 LYS A C 1
ATOM 796 O O . LYS A 1 98 ? 1.008 3.555 -13.438 1.00 90.75 98 LYS A O 1
ATOM 801 N N . PHE A 1 99 ? 2.355 1.793 -13.823 1.00 90.62 99 PHE A N 1
ATOM 802 C CA . PHE A 1 99 ? 2.313 1.249 -12.466 1.00 90.62 99 PHE A CA 1
ATOM 803 C C . PHE A 1 99 ? 2.936 2.220 -11.445 1.00 90.62 99 PHE A C 1
ATOM 805 O O . PHE A 1 99 ? 2.333 2.514 -10.412 1.00 90.62 99 PHE A O 1
ATOM 812 N N . ALA A 1 100 ? 4.079 2.828 -11.778 1.00 92.75 100 ALA A N 1
ATOM 813 C CA . ALA A 1 100 ? 4.735 3.847 -10.959 1.00 92.75 100 ALA A CA 1
ATOM 814 C C . ALA A 1 100 ? 3.835 5.069 -10.698 1.00 92.75 100 ALA A C 1
ATOM 816 O O . ALA A 1 100 ? 3.730 5.523 -9.556 1.00 92.75 100 ALA A O 1
ATOM 817 N N . TYR A 1 101 ? 3.143 5.576 -11.729 1.00 91.56 101 TYR A N 1
ATOM 818 C CA . TYR A 1 101 ? 2.158 6.656 -11.578 1.00 91.56 101 TYR A CA 1
ATOM 819 C C . TYR A 1 101 ? 0.968 6.235 -10.703 1.00 91.56 101 TYR A C 1
ATOM 821 O O . TYR A 1 101 ? 0.580 6.982 -9.805 1.00 91.56 101 TYR A O 1
ATOM 829 N N . LYS A 1 102 ? 0.420 5.024 -10.892 1.00 89.62 102 LYS A N 1
ATOM 830 C CA . LYS A 1 102 ? -0.672 4.490 -10.055 1.00 89.62 102 LYS A CA 1
ATOM 831 C C . LYS A 1 102 ? -0.297 4.461 -8.570 1.00 89.62 102 LYS A C 1
ATOM 833 O O . LYS A 1 102 ? -1.145 4.799 -7.736 1.00 89.62 102 LYS A O 1
ATOM 838 N N . ILE A 1 103 ? 0.932 4.051 -8.242 1.00 92.50 103 ILE A N 1
ATOM 839 C CA . ILE A 1 103 ? 1.434 4.048 -6.863 1.00 92.50 103 ILE A CA 1
ATOM 840 C C . ILE A 1 103 ? 1.597 5.486 -6.361 1.00 92.50 103 ILE A C 1
ATOM 842 O O . ILE A 1 103 ? 1.045 5.816 -5.310 1.00 92.50 103 ILE A O 1
ATOM 846 N N . GLY A 1 104 ? 2.315 6.332 -7.110 1.00 91.56 104 GLY A N 1
ATOM 847 C CA . GLY A 1 104 ? 2.634 7.711 -6.727 1.00 91.56 104 GLY A CA 1
ATOM 848 C C . GLY A 1 104 ? 1.400 8.573 -6.460 1.00 91.56 104 GLY A C 1
ATOM 849 O O . GLY A 1 104 ? 1.327 9.212 -5.413 1.00 91.56 104 GLY A O 1
ATOM 850 N N . ASN A 1 105 ? 0.383 8.492 -7.325 1.00 88.94 105 ASN A N 1
ATOM 851 C CA . ASN A 1 105 ? -0.884 9.234 -7.214 1.00 88.94 105 ASN A CA 1
ATOM 852 C C . ASN A 1 105 ? -1.753 8.826 -6.005 1.00 88.94 105 ASN A C 1
ATOM 854 O O . ASN A 1 105 ? -2.877 9.300 -5.854 1.00 88.94 105 ASN A O 1
ATOM 858 N N . GLY A 1 106 ? -1.294 7.898 -5.168 1.00 84.00 106 GLY A N 1
ATOM 859 C CA . GLY A 1 106 ? -1.942 7.580 -3.903 1.00 84.00 106 GLY A CA 1
ATOM 860 C C . GLY A 1 106 ? -0.965 7.136 -2.831 1.00 84.00 106 GLY A C 1
ATOM 861 O O . GLY A 1 106 ? -1.322 6.269 -2.041 1.00 84.00 106 GLY A O 1
ATOM 862 N N . LEU A 1 107 ? 0.257 7.683 -2.845 1.00 89.38 107 LEU A N 1
ATOM 863 C CA . LEU A 1 107 ? 1.375 7.224 -2.022 1.00 89.38 107 LEU A CA 1
ATOM 864 C C . LEU A 1 107 ? 1.008 7.085 -0.532 1.00 89.38 107 LEU A C 1
ATOM 866 O O . LEU A 1 107 ? 1.252 6.041 0.065 1.00 89.38 107 LEU A O 1
ATOM 870 N N . GLU A 1 108 ? 0.384 8.110 0.042 1.00 83.69 108 GLU A N 1
ATOM 871 C CA . GLU A 1 108 ? 0.011 8.160 1.463 1.00 83.69 108 GLU A CA 1
ATOM 872 C C . GLU A 1 108 ? -1.143 7.198 1.789 1.00 83.69 108 GLU A C 1
ATOM 874 O O . GLU A 1 108 ? -1.143 6.536 2.826 1.00 83.69 108 GLU A O 1
ATOM 879 N N . TYR A 1 109 ? -2.075 7.029 0.847 1.00 86.81 109 TYR A N 1
ATOM 880 C CA . TYR A 1 109 ? -3.234 6.139 0.960 1.00 86.81 109 TYR A CA 1
ATOM 881 C C . TYR A 1 109 ? -2.880 4.645 0.945 1.00 86.81 109 TYR A C 1
ATOM 883 O O . TYR A 1 109 ? -3.734 3.813 1.234 1.00 86.81 109 TYR A O 1
ATOM 891 N N . TRP A 1 110 ? -1.643 4.258 0.617 1.00 92.06 110 TRP A N 1
ATOM 892 C CA . TRP A 1 110 ? -1.190 2.878 0.842 1.00 92.06 110 TRP A CA 1
ATOM 893 C C . TRP A 1 110 ? -0.876 2.606 2.319 1.00 92.06 110 TRP A C 1
ATOM 895 O O . TRP A 1 110 ? -0.866 1.446 2.724 1.00 92.06 110 TRP A O 1
ATOM 905 N N . PHE A 1 111 ? -0.632 3.641 3.125 1.00 93.94 111 PHE A N 1
ATOM 906 C CA . PHE A 1 111 ? -0.114 3.521 4.490 1.00 93.94 111 PHE A CA 1
ATOM 907 C C . PHE A 1 111 ? -1.067 4.046 5.567 1.00 93.94 111 PHE A C 1
ATOM 909 O O . PHE A 1 111 ? -0.674 4.134 6.730 1.00 93.94 111 PHE A O 1
ATOM 916 N N . THR A 1 112 ? -2.321 4.352 5.223 1.00 87.56 112 THR A N 1
ATOM 917 C CA . THR A 1 112 ? -3.338 4.790 6.190 1.00 87.56 112 THR A CA 1
ATOM 918 C C . THR A 1 112 ? -3.511 3.764 7.313 1.00 87.56 112 THR A C 1
ATOM 920 O O . THR A 1 112 ? -3.509 4.156 8.470 1.00 87.56 112 THR A O 1
ATOM 923 N N . CYS A 1 113 ? -3.497 2.465 7.003 1.00 87.44 113 CYS A N 1
ATOM 924 C CA . CYS A 1 113 ? -3.492 1.345 7.956 1.00 87.44 113 CYS A CA 1
ATOM 925 C C . CYS A 1 113 ? -2.322 1.339 8.963 1.00 87.44 113 CYS A C 1
ATOM 927 O O . CYS A 1 113 ? -2.403 0.689 9.996 1.00 87.44 113 CYS A O 1
ATOM 929 N N . VAL A 1 114 ? -1.212 2.034 8.682 1.00 92.75 114 VAL A N 1
ATOM 930 C CA . VAL A 1 114 ? -0.090 2.165 9.632 1.00 92.75 114 VAL A CA 1
ATOM 931 C C . VAL A 1 114 ? -0.375 3.263 10.655 1.00 92.75 114 VAL A C 1
ATOM 933 O O . VAL A 1 114 ? -0.029 3.117 11.822 1.00 92.75 114 VAL A O 1
ATOM 936 N N . LEU A 1 115 ? -0.997 4.359 10.214 1.00 88.44 115 LEU A N 1
ATOM 937 C CA . LEU A 1 115 ? -1.398 5.483 11.067 1.00 88.44 115 LEU A CA 1
ATOM 938 C C . LEU A 1 115 ? -2.703 5.194 11.829 1.00 88.44 115 LEU A C 1
ATOM 940 O O . LEU A 1 115 ? -2.906 5.723 12.918 1.00 88.44 115 LEU A O 1
ATOM 944 N N . HIS A 1 116 ? -3.537 4.328 11.254 1.00 83.75 116 HIS A N 1
ATOM 945 C CA . HIS A 1 116 ? -4.841 3.877 11.726 1.00 83.75 116 HIS A CA 1
ATOM 946 C C . HIS A 1 116 ? -4.876 2.337 11.735 1.00 83.75 116 HIS A C 1
ATOM 948 O O . HIS A 1 116 ? -5.406 1.740 10.791 1.00 83.75 116 HIS A O 1
ATOM 954 N N . PRO A 1 117 ? -4.285 1.669 12.749 1.00 84.00 117 PRO A N 1
ATOM 955 C CA . PRO A 1 117 ? -4.195 0.204 12.823 1.00 84.00 117 PRO A CA 1
ATOM 956 C C . PRO A 1 117 ? -5.549 -0.522 12.892 1.00 84.00 117 PRO A C 1
ATOM 958 O O . PRO A 1 117 ? -5.619 -1.742 12.762 1.00 84.00 117 PRO A O 1
ATOM 961 N N . GLU A 1 118 ? -6.633 0.220 13.106 1.00 78.06 118 GLU A N 1
ATOM 962 C CA . GLU A 1 118 ? -8.017 -0.226 13.000 1.00 78.06 118 GLU A CA 1
ATOM 963 C C . GLU A 1 118 ? -8.496 -0.447 11.542 1.00 78.06 118 GLU A C 1
ATOM 965 O O . GLU A 1 118 ? -9.547 -1.057 11.320 1.00 78.06 118 GLU A O 1
ATOM 970 N N . ILE A 1 119 ? -7.728 0.012 10.544 1.00 78.06 119 ILE A N 1
ATOM 971 C CA . ILE A 1 119 ? -7.975 -0.176 9.106 1.00 78.06 119 ILE A CA 1
ATOM 972 C C . ILE A 1 119 ? -7.098 -1.315 8.568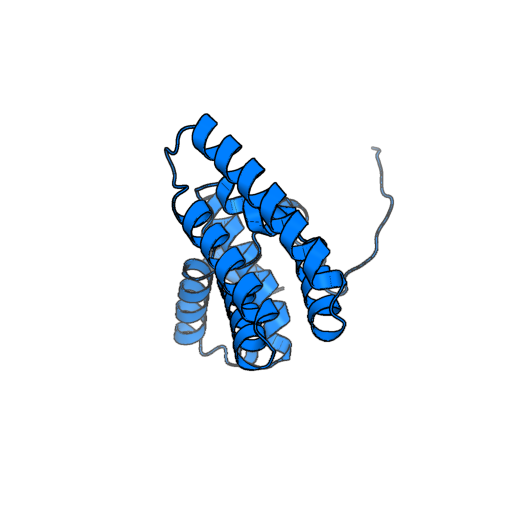 1.00 78.06 119 ILE A C 1
ATOM 974 O O . ILE A 1 119 ? -5.873 -1.256 8.636 1.00 78.06 119 ILE A O 1
ATOM 978 N N . GLU A 1 120 ? -7.705 -2.331 7.948 1.00 79.75 120 GLU A N 1
ATOM 979 C CA . GLU A 1 120 ? -6.946 -3.410 7.298 1.00 79.75 120 GLU A CA 1
ATOM 980 C C . GLU A 1 120 ? -6.175 -2.908 6.053 1.00 79.75 120 GLU A C 1
ATOM 982 O O . GLU A 1 120 ? -6.737 -2.176 5.236 1.00 79.75 120 GLU A O 1
ATOM 987 N N . PRO A 1 121 ? -4.921 -3.353 5.816 1.00 82.31 121 PRO A N 1
ATOM 988 C CA . PRO A 1 121 ? -4.150 -2.999 4.612 1.00 82.31 121 PRO A CA 1
ATOM 989 C C . PRO A 1 121 ? -4.710 -3.632 3.321 1.00 82.31 121 PRO A C 1
ATOM 991 O O . PRO A 1 121 ? -4.335 -3.256 2.206 1.00 82.31 121 PRO A O 1
ATOM 994 N N . THR A 1 122 ? -5.607 -4.609 3.454 1.00 79.00 122 THR A N 1
ATOM 995 C CA . THR A 1 122 ? -6.315 -5.270 2.351 1.00 79.00 122 THR A CA 1
ATOM 996 C C . THR A 1 122 ? -7.813 -5.133 2.560 1.00 79.00 122 THR A C 1
ATOM 998 O O . THR A 1 122 ? -8.278 -5.088 3.694 1.00 79.00 122 THR A O 1
ATOM 1001 N N . ASN A 1 123 ? -8.590 -5.139 1.482 1.00 69.38 123 ASN A N 1
ATOM 1002 C CA . ASN A 1 123 ? -10.041 -4.999 1.580 1.00 69.38 123 ASN A CA 1
ATOM 1003 C C . ASN A 1 123 ? -10.745 -6.299 2.016 1.00 69.38 123 ASN A C 1
ATOM 1005 O O . ASN A 1 123 ? -11.967 -6.351 1.954 1.00 69.38 123 ASN A O 1
ATOM 1009 N N . ASN A 1 124 ? -10.036 -7.331 2.487 1.00 65.06 124 ASN A N 1
ATOM 1010 C CA . ASN A 1 124 ? -10.577 -8.670 2.759 1.00 65.06 124 ASN A CA 1
ATOM 1011 C C . ASN A 1 124 ? -11.831 -8.666 3.657 1.00 65.06 124 ASN A C 1
ATOM 1013 O O . ASN A 1 124 ? -12.765 -9.437 3.430 1.00 65.06 124 ASN A O 1
ATOM 1017 N N . ARG A 1 125 ? -11.898 -7.805 4.681 1.00 58.75 125 ARG A N 1
ATOM 1018 C CA . ARG A 1 125 ? -13.082 -7.674 5.554 1.00 58.75 125 ARG A CA 1
ATOM 1019 C C . ARG A 1 125 ? -14.190 -6.773 4.985 1.00 58.75 125 ARG A C 1
ATOM 1021 O O . ARG A 1 125 ? -15.330 -6.865 5.442 1.00 58.75 125 ARG A O 1
ATOM 1028 N N . ALA A 1 126 ? -13.895 -5.930 3.994 1.00 58.88 126 ALA A N 1
ATOM 1029 C CA . ALA A 1 126 ? -14.900 -5.205 3.208 1.00 58.88 126 ALA A CA 1
ATOM 1030 C C . ALA A 1 126 ? -15.463 -6.083 2.074 1.00 58.88 126 ALA A C 1
ATOM 1032 O O . ALA A 1 126 ? -16.665 -6.074 1.836 1.00 58.88 126 ALA A O 1
ATOM 1033 N N . GLU A 1 127 ? -14.617 -6.895 1.437 1.00 63.00 127 GLU A N 1
ATOM 1034 C CA . GLU A 1 127 ? -14.990 -7.890 0.431 1.00 63.00 127 GLU A CA 1
ATOM 1035 C C . GLU A 1 127 ? -15.841 -9.015 1.022 1.00 63.00 127 GLU A C 1
ATOM 1037 O O . GLU A 1 127 ? -16.818 -9.395 0.390 1.00 63.00 127 GLU A O 1
ATOM 1042 N N . ARG A 1 128 ? -15.547 -9.500 2.241 1.00 62.56 128 ARG A N 1
ATOM 1043 C CA . ARG A 1 128 ? -16.424 -10.457 2.947 1.00 62.56 128 ARG A CA 1
ATOM 1044 C C . ARG A 1 128 ? -17.833 -9.901 3.172 1.00 62.56 128 ARG A C 1
ATOM 1046 O O . ARG A 1 128 ? -18.790 -10.524 2.736 1.00 62.56 128 ARG A O 1
ATOM 1053 N N . VAL A 1 129 ? -17.954 -8.686 3.714 1.00 59.88 129 VAL A N 1
ATOM 1054 C CA . VAL A 1 129 ? -19.262 -8.019 3.889 1.00 59.88 129 VAL A CA 1
ATOM 1055 C C . VAL A 1 129 ? -19.964 -7.773 2.553 1.00 59.88 129 VAL A C 1
ATOM 1057 O O . VAL A 1 129 ? -21.176 -7.930 2.449 1.00 59.88 129 VAL A O 1
ATOM 1060 N N . LEU A 1 130 ? -19.221 -7.406 1.506 1.00 62.62 130 LEU A N 1
ATOM 1061 C CA . LEU A 1 130 ? -19.776 -7.281 0.159 1.00 62.62 130 LEU A CA 1
ATOM 1062 C C . LEU A 1 130 ? -20.297 -8.616 -0.380 1.00 62.62 130 LEU A C 1
ATOM 1064 O O . LEU A 1 130 ? -21.374 -8.623 -0.962 1.00 62.62 130 LEU A O 1
ATOM 1068 N N . ARG A 1 131 ? -19.570 -9.725 -0.188 1.00 64.38 131 ARG A N 1
ATOM 1069 C CA . ARG A 1 131 ? -20.019 -11.069 -0.582 1.00 64.38 131 ARG A CA 1
ATOM 1070 C C . ARG A 1 131 ? -21.277 -11.467 0.174 1.00 64.38 131 ARG A C 1
ATOM 1072 O O . ARG A 1 131 ? -22.280 -11.703 -0.481 1.00 64.38 131 ARG A O 1
ATOM 1079 N N . GLU A 1 132 ? -21.265 -11.393 1.505 1.00 63.09 132 GLU A N 1
ATOM 1080 C CA . GLU A 1 132 ? -22.429 -11.667 2.364 1.00 63.09 132 GLU A CA 1
ATOM 1081 C C . GLU A 1 132 ? -23.681 -10.915 1.873 1.00 63.09 132 GLU A C 1
ATOM 1083 O O . GLU A 1 132 ? -24.737 -11.511 1.672 1.00 63.09 132 GLU A O 1
ATOM 1088 N N . ILE A 1 133 ? -23.562 -9.610 1.601 1.00 61.62 133 ILE A N 1
ATOM 1089 C CA . ILE A 1 133 ? -24.690 -8.776 1.156 1.00 61.62 133 ILE A CA 1
ATOM 1090 C C . ILE A 1 133 ? -25.130 -9.104 -0.278 1.00 61.62 133 ILE A C 1
ATOM 1092 O O . ILE A 1 133 ? -26.326 -9.077 -0.575 1.00 61.62 133 ILE A O 1
ATOM 1096 N N . VAL A 1 134 ? -24.191 -9.391 -1.182 1.00 61.59 134 VAL A N 1
ATOM 1097 C CA . VAL A 1 134 ? -24.490 -9.700 -2.588 1.00 61.59 134 VAL A CA 1
ATOM 1098 C C . VAL A 1 134 ? -25.086 -11.098 -2.746 1.00 61.59 134 VAL A C 1
ATOM 1100 O O . VAL A 1 134 ? -26.026 -11.256 -3.522 1.00 61.59 134 VAL A O 1
ATOM 1103 N N . GLU A 1 135 ? -24.603 -12.077 -1.984 1.00 61.66 135 GLU A N 1
ATOM 1104 C CA . GLU A 1 135 ? -25.129 -13.443 -1.913 1.00 61.66 135 GLU A CA 1
ATOM 1105 C C . GLU A 1 135 ? -26.545 -13.441 -1.320 1.00 61.66 135 GLU A C 1
ATOM 1107 O O . GLU A 1 135 ? -27.472 -13.945 -1.955 1.00 61.66 135 GLU A O 1
ATOM 1112 N N . GLN A 1 136 ? -26.759 -12.764 -0.183 1.00 58.84 136 GLN A N 1
ATOM 1113 C CA . GLN A 1 136 ? -28.084 -12.641 0.445 1.00 58.84 136 GLN A CA 1
ATOM 1114 C C . GL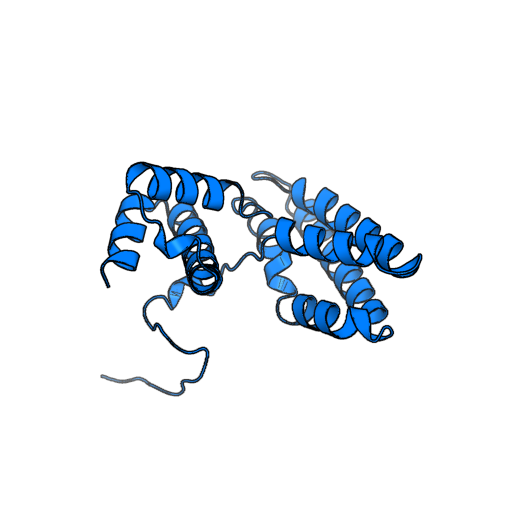N A 1 136 ? -29.125 -11.921 -0.426 1.00 58.84 136 GLN A C 1
ATOM 1116 O O . GLN A 1 136 ? -30.322 -12.129 -0.236 1.00 58.84 136 GLN A O 1
ATOM 1121 N N . ARG A 1 137 ? -28.706 -11.047 -1.353 1.00 54.69 137 ARG A N 1
ATOM 1122 C CA . ARG A 1 137 ? -29.622 -10.206 -2.152 1.00 54.69 137 ARG A CA 1
ATOM 1123 C C . ARG A 1 137 ? -29.603 -10.468 -3.658 1.00 54.69 137 ARG A C 1
ATOM 1125 O O . ARG A 1 137 ? -30.293 -9.764 -4.387 1.00 54.69 137 ARG A O 1
ATOM 1132 N N . LYS A 1 138 ? -28.822 -11.443 -4.133 1.00 53.16 138 LYS A N 1
ATOM 1133 C CA . LYS A 1 138 ? -28.656 -11.789 -5.561 1.00 53.16 138 LYS A CA 1
ATOM 1134 C C . LYS A 1 138 ? -28.319 -10.584 -6.467 1.00 53.16 138 LYS A C 1
ATOM 1136 O O . LYS A 1 138 ? -28.720 -10.546 -7.629 1.00 53.16 138 LYS A O 1
ATOM 1141 N N . ILE A 1 139 ? -27.571 -9.592 -5.963 1.00 55.81 139 ILE A N 1
ATOM 1142 C CA . ILE A 1 139 ? -27.250 -8.354 -6.707 1.00 55.81 139 ILE A CA 1
ATOM 1143 C C . ILE A 1 139 ? -26.121 -8.629 -7.715 1.00 55.81 139 ILE A C 1
ATOM 1145 O O . ILE A 1 139 ? -24.943 -8.364 -7.466 1.00 55.81 139 ILE A O 1
ATOM 1149 N N . SER A 1 140 ? -26.488 -9.187 -8.869 1.00 55.12 140 SER A N 1
ATOM 1150 C CA . SER A 1 140 ? -25.556 -9.614 -9.922 1.00 55.12 140 SER A CA 1
ATOM 1151 C C . SER A 1 140 ? -24.819 -8.454 -10.611 1.00 55.12 140 SER A C 1
ATOM 1153 O O . SER A 1 140 ? -23.674 -8.609 -11.036 1.00 55.12 140 SER A O 1
ATOM 1155 N N . SER A 1 141 ? -25.421 -7.263 -10.662 1.00 56.72 141 SER A N 1
ATOM 1156 C CA . SER A 1 141 ? -24.888 -6.075 -11.351 1.00 56.72 141 SER A CA 1
ATOM 1157 C C . SER A 1 141 ? -23.537 -5.571 -10.817 1.00 56.72 141 SER A C 1
ATOM 1159 O O . SER A 1 141 ? -22.806 -4.886 -11.533 1.00 56.72 141 SER A O 1
ATOM 1161 N N . LEU A 1 142 ? -23.156 -5.951 -9.591 1.00 54.06 142 LEU A N 1
ATOM 1162 C CA . LEU A 1 142 ? -21.865 -5.614 -8.981 1.00 54.06 142 LEU A CA 1
ATOM 1163 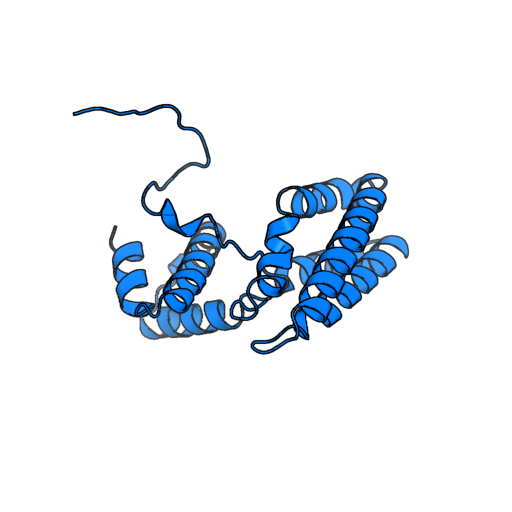C C . LEU A 1 142 ? -20.690 -6.482 -9.481 1.00 54.06 142 LEU A C 1
ATOM 1165 O O . LEU A 1 142 ? -19.549 -6.249 -9.068 1.00 54.06 142 LEU A O 1
ATOM 1169 N N . TRP A 1 143 ? -20.923 -7.479 -10.343 1.00 53.91 143 TRP A N 1
ATOM 1170 C CA . TRP A 1 143 ? -19.876 -8.362 -10.889 1.00 53.91 143 TRP A CA 1
ATOM 1171 C C . TRP A 1 143 ? -19.384 -7.989 -12.292 1.00 53.91 143 TRP A C 1
ATOM 1173 O O . TRP A 1 143 ? -18.283 -8.389 -12.655 1.00 53.91 143 TRP A O 1
ATOM 1183 N N . ASN A 1 144 ? -20.133 -7.177 -13.040 1.00 56.50 144 ASN A N 1
ATOM 1184 C CA . ASN A 1 144 ? -19.740 -6.734 -14.383 1.00 56.50 144 ASN A CA 1
ATOM 1185 C C . ASN A 1 144 ? -18.643 -5.650 -14.317 1.00 56.50 144 ASN A C 1
ATOM 1187 O O . ASN A 1 144 ? -18.455 -5.015 -13.278 1.00 56.50 144 ASN A O 1
ATOM 1191 N N . GLU A 1 145 ? -17.952 -5.361 -15.428 1.00 48.50 145 GLU A N 1
ATOM 1192 C CA . GLU A 1 145 ? -16.829 -4.400 -15.458 1.00 48.50 145 GLU A CA 1
ATOM 1193 C C . GLU A 1 145 ? -17.191 -3.000 -14.924 1.00 48.50 145 GLU A C 1
ATOM 1195 O O . GLU A 1 145 ? -16.432 -2.408 -14.151 1.00 48.50 145 GLU A O 1
ATOM 1200 N N . LYS A 1 146 ? -18.399 -2.496 -15.230 1.00 48.88 146 LYS A N 1
ATOM 1201 C CA . LYS A 1 146 ? -18.931 -1.239 -14.656 1.00 48.88 146 LYS A CA 1
ATOM 1202 C C . LYS A 1 146 ? -18.997 -1.272 -13.116 1.00 48.88 146 LYS A C 1
ATOM 1204 O O . LYS A 1 146 ? -18.788 -0.249 -12.461 1.00 48.88 146 LYS A O 1
ATOM 1209 N N . GLY A 1 147 ? -19.210 -2.448 -12.526 1.00 55.59 147 GLY A N 1
ATOM 1210 C CA . GLY A 1 147 ? -19.259 -2.681 -11.082 1.00 55.59 147 GLY A CA 1
ATOM 1211 C C . GLY A 1 147 ? -17.919 -2.497 -10.361 1.00 55.59 147 GLY A C 1
ATOM 1212 O O . GLY A 1 147 ? -17.918 -2.267 -9.154 1.00 55.59 147 GLY A O 1
ATOM 1213 N N . VAL A 1 148 ? -16.773 -2.510 -11.058 1.00 56.88 148 VAL A N 1
ATOM 1214 C CA . VAL A 1 148 ? -15.440 -2.341 -10.437 1.00 56.88 148 VAL A CA 1
ATOM 1215 C C . VAL A 1 148 ? -15.273 -0.957 -9.797 1.00 56.88 148 VAL A C 1
ATOM 1217 O O . VAL A 1 148 ? -14.663 -0.832 -8.731 1.00 56.88 148 VAL A O 1
ATOM 1220 N N . ARG A 1 149 ? -15.819 0.097 -10.421 1.00 54.97 149 ARG A N 1
ATOM 1221 C CA . ARG A 1 149 ? -15.747 1.474 -9.894 1.00 54.97 149 ARG A CA 1
ATOM 1222 C C . ARG A 1 149 ? -16.662 1.629 -8.672 1.00 54.97 149 ARG A C 1
ATOM 1224 O O . ARG A 1 149 ? -16.217 2.125 -7.641 1.00 54.97 149 ARG A O 1
ATOM 1231 N N . ILE A 1 150 ? -17.874 1.076 -8.753 1.00 58.84 150 ILE A N 1
ATOM 1232 C CA . ILE A 1 150 ? -18.866 1.039 -7.666 1.00 58.84 150 ILE A CA 1
ATOM 1233 C C . ILE A 1 150 ? -18.334 0.248 -6.457 1.00 58.84 150 ILE A C 1
ATOM 1235 O O . ILE A 1 150 ? -18.357 0.751 -5.334 1.00 58.84 150 ILE A O 1
ATOM 1239 N N . LYS A 1 151 ? -17.751 -0.943 -6.672 1.00 62.59 151 LYS A N 1
ATOM 1240 C CA . LYS A 1 151 ? -17.097 -1.747 -5.622 1.00 62.59 151 LYS A CA 1
ATOM 1241 C C . LYS A 1 151 ? -16.011 -0.965 -4.884 1.00 62.59 151 LYS A C 1
ATOM 1243 O O . LYS A 1 151 ? -15.958 -1.036 -3.660 1.00 62.59 151 LYS A O 1
ATOM 1248 N N . LYS A 1 152 ? -15.163 -0.199 -5.585 1.00 57.19 152 LYS A N 1
ATOM 1249 C CA . LYS A 1 152 ? -14.124 0.631 -4.942 1.00 57.19 152 LYS A CA 1
ATOM 1250 C C . LYS A 1 152 ? -14.730 1.686 -4.012 1.00 57.19 152 LYS A C 1
ATOM 1252 O O . LYS A 1 152 ? -14.282 1.797 -2.875 1.00 57.19 152 LYS A O 1
ATOM 1257 N N . THR A 1 153 ? -15.771 2.394 -4.451 1.00 60.69 153 THR A N 1
ATOM 1258 C CA . THR A 1 153 ? -16.483 3.381 -3.619 1.00 60.69 153 THR A CA 1
ATOM 1259 C C . THR A 1 153 ? -17.148 2.729 -2.405 1.00 60.69 153 THR A C 1
ATOM 1261 O O . THR A 1 153 ? -16.974 3.206 -1.282 1.00 60.69 153 THR A O 1
ATOM 1264 N N . ILE A 1 154 ? -17.844 1.602 -2.600 1.00 66.75 154 ILE A N 1
ATOM 1265 C CA . ILE A 1 154 ? -18.507 0.868 -1.514 1.00 66.75 154 ILE A CA 1
ATOM 1266 C C . ILE A 1 154 ? -17.492 0.339 -0.492 1.00 66.75 154 ILE A C 1
ATOM 1268 O O . ILE A 1 154 ? -17.717 0.494 0.704 1.00 66.75 154 ILE A O 1
ATOM 1272 N N . MET A 1 155 ? -16.362 -0.236 -0.922 1.00 62.88 155 MET A N 1
ATOM 1273 C CA . MET A 1 155 ? -15.331 -0.734 0.002 1.00 62.88 155 MET A CA 1
ATOM 1274 C C . MET A 1 155 ? -14.763 0.380 0.890 1.00 62.88 155 MET A C 1
ATOM 1276 O O . MET A 1 155 ? -14.643 0.183 2.099 1.00 62.88 155 MET A O 1
ATOM 1280 N N . SER A 1 156 ? -14.482 1.559 0.322 1.00 59.22 156 SER A N 1
ATOM 1281 C CA . SER A 1 156 ? -14.053 2.728 1.101 1.00 59.22 156 SER A CA 1
ATOM 1282 C C . SER A 1 156 ? -15.125 3.166 2.105 1.00 59.22 156 SER A C 1
ATOM 1284 O O . SER A 1 156 ? -14.819 3.389 3.275 1.00 59.22 156 SER A O 1
ATOM 1286 N N . CYS A 1 157 ? -16.394 3.234 1.690 1.00 64.75 157 CYS A N 1
ATOM 1287 C CA . CYS A 1 157 ? -17.492 3.615 2.581 1.00 64.75 157 CYS A CA 1
ATOM 1288 C C . CYS A 1 157 ? -17.710 2.598 3.716 1.00 64.75 157 CYS A C 1
ATOM 1290 O O . CYS A 1 157 ? -17.822 2.997 4.874 1.00 64.75 157 CYS A O 1
ATOM 1292 N N . LEU A 1 158 ? -17.679 1.294 3.416 1.00 64.81 158 LEU A N 1
ATOM 1293 C CA . LEU A 1 158 ? -17.797 0.212 4.402 1.00 64.81 158 LEU A CA 1
ATOM 1294 C C . LEU A 1 158 ? -16.695 0.260 5.465 1.00 64.81 158 LEU A C 1
ATOM 1296 O O . LEU A 1 158 ? -16.983 0.038 6.643 1.00 64.81 158 LEU A O 1
ATOM 1300 N N . ALA A 1 159 ? -15.453 0.563 5.071 1.00 57.50 159 ALA A N 1
ATOM 1301 C CA . ALA A 1 159 ? -14.363 0.770 6.020 1.00 57.50 159 ALA A CA 1
ATOM 1302 C C . ALA A 1 159 ? -14.694 1.932 6.973 1.00 57.50 159 ALA A C 1
ATOM 1304 O O . ALA A 1 159 ? -14.686 1.763 8.189 1.00 57.50 159 ALA A O 1
ATOM 1305 N N . ILE A 1 160 ? -15.085 3.085 6.427 1.00 61.66 160 ILE A N 1
ATOM 1306 C CA . ILE A 1 160 ? -15.318 4.321 7.189 1.00 61.66 160 ILE A CA 1
ATOM 1307 C C . ILE A 1 160 ? -16.537 4.232 8.113 1.00 61.66 160 ILE A C 1
ATOM 1309 O O . ILE A 1 160 ? -16.506 4.764 9.222 1.00 61.66 160 ILE A O 1
ATOM 1313 N N . TRP A 1 161 ? -17.607 3.554 7.699 1.00 66.94 161 TRP A N 1
ATOM 1314 C CA . TRP A 1 161 ? -18.763 3.327 8.567 1.00 66.94 161 TRP A CA 1
ATOM 1315 C C . TRP A 1 161 ? -18.397 2.446 9.765 1.00 66.94 161 TRP A C 1
ATOM 1317 O O . TRP A 1 161 ? -18.758 2.793 10.887 1.00 66.94 161 TRP A O 1
ATOM 1327 N N . ARG A 1 162 ? -17.585 1.397 9.564 1.00 61.91 162 ARG A N 1
ATOM 1328 C CA . ARG A 1 162 ? -17.038 0.584 10.664 1.00 61.91 162 ARG A CA 1
ATOM 1329 C C . ARG A 1 162 ? -16.182 1.392 11.636 1.00 61.91 162 ARG A C 1
ATOM 1331 O O . ARG A 1 162 ? -16.375 1.250 12.837 1.00 61.91 162 ARG A O 1
ATOM 1338 N N . LEU A 1 163 ? -15.306 2.269 11.138 1.00 58.31 163 LEU A N 1
ATOM 1339 C CA . LEU A 1 163 ? -14.497 3.166 11.983 1.00 58.31 163 LEU A CA 1
ATOM 1340 C C . LEU A 1 163 ? -15.348 4.080 12.872 1.00 58.31 163 LEU A C 1
ATOM 1342 O O . LEU A 1 163 ? -14.914 4.483 13.944 1.00 58.31 163 LEU A O 1
ATOM 1346 N N . ARG A 1 164 ? -16.563 4.410 12.428 1.00 59.59 164 ARG A N 1
ATOM 1347 C CA . ARG A 1 164 ? -17.519 5.255 13.156 1.00 59.59 164 ARG A CA 1
ATOM 1348 C C . ARG A 1 164 ? -18.523 4.461 13.998 1.00 59.59 164 ARG A C 1
ATOM 1350 O O . ARG A 1 164 ? -19.482 5.052 14.479 1.00 59.59 164 ARG A O 1
ATOM 1357 N N . GLY A 1 165 ? -18.362 3.140 14.123 1.00 61.44 165 GLY A N 1
ATOM 1358 C CA . GLY A 1 165 ? -19.331 2.266 14.798 1.00 61.44 165 GLY A CA 1
ATOM 1359 C C . GLY A 1 165 ? -20.708 2.206 14.120 1.00 61.44 165 GLY A C 1
ATOM 1360 O O . GLY A 1 165 ? -21.666 1.721 14.713 1.00 61.44 165 GLY A O 1
ATOM 1361 N N . LEU A 1 166 ? -20.833 2.701 12.884 1.00 65.88 166 LEU A N 1
ATOM 1362 C CA . LEU A 1 166 ? -22.101 2.762 12.161 1.00 65.88 166 LEU A CA 1
ATOM 1363 C C . LEU A 1 166 ? -22.462 1.391 11.588 1.00 65.88 166 LEU A C 1
ATOM 1365 O O . LEU A 1 166 ? -21.606 0.656 11.087 1.00 65.88 166 LEU A O 1
ATOM 1369 N N . ASN A 1 167 ? -23.759 1.079 11.580 1.00 71.75 167 ASN A N 1
ATOM 1370 C CA . ASN A 1 167 ? -24.263 -0.142 10.966 1.00 71.75 167 ASN A CA 1
ATOM 1371 C C . ASN A 1 167 ? -24.020 -0.115 9.445 1.00 71.75 167 ASN A C 1
ATOM 1373 O O . ASN A 1 167 ? -24.705 0.584 8.693 1.00 71.75 167 ASN A O 1
ATOM 1377 N N . THR A 1 168 ? -23.048 -0.905 8.984 1.00 65.06 168 THR A N 1
ATOM 1378 C CA . THR A 1 168 ? -22.634 -0.961 7.576 1.00 65.06 168 THR A CA 1
ATOM 1379 C C . THR A 1 168 ? -23.746 -1.404 6.629 1.00 65.06 168 THR A C 1
ATOM 1381 O O . THR A 1 168 ? -23.750 -0.975 5.479 1.00 65.06 168 THR A O 1
ATOM 1384 N N . LEU A 1 169 ? -24.692 -2.231 7.086 1.00 64.38 169 LEU A N 1
ATOM 1385 C CA . LEU A 1 169 ? -25.803 -2.725 6.269 1.00 64.38 169 LEU A CA 1
ATOM 1386 C C . LEU A 1 169 ? -26.863 -1.636 6.040 1.00 64.38 169 LEU A C 1
ATOM 1388 O O . LEU A 1 169 ? -27.352 -1.477 4.919 1.00 64.38 169 LEU A O 1
ATOM 1392 N N . SER A 1 170 ? -27.189 -0.866 7.082 1.00 63.06 170 SER A N 1
ATOM 1393 C CA . SER A 1 170 ? -28.110 0.275 7.001 1.00 63.06 170 SER A CA 1
ATOM 1394 C C . SER A 1 170 ? -27.530 1.411 6.160 1.00 63.06 170 SER A C 1
ATOM 1396 O O . SER A 1 170 ? -28.217 1.943 5.290 1.00 63.06 170 SER A O 1
ATOM 1398 N N . MET A 1 171 ? -26.248 1.734 6.355 1.00 65.94 171 MET A N 1
ATOM 1399 C CA . MET A 1 171 ? -25.573 2.758 5.555 1.00 65.94 171 MET A CA 1
ATOM 1400 C C . MET A 1 171 ? -25.451 2.345 4.081 1.00 65.94 171 MET A C 1
ATOM 1402 O O . MET A 1 171 ? -25.755 3.145 3.198 1.00 65.94 171 MET A O 1
ATOM 1406 N N . LEU A 1 172 ? -25.102 1.082 3.793 1.00 66.19 172 LEU A N 1
ATOM 1407 C CA . LEU A 1 172 ? -25.031 0.597 2.412 1.00 66.19 172 LEU A CA 1
ATOM 1408 C C . LEU A 1 172 ? -26.400 0.606 1.722 1.00 66.19 172 LEU A C 1
ATOM 1410 O O . LEU A 1 172 ? -26.474 0.896 0.531 1.00 66.19 172 LEU A O 1
ATOM 1414 N N . ARG A 1 173 ? -27.486 0.328 2.458 1.00 62.84 173 ARG A N 1
ATOM 1415 C CA . ARG A 1 173 ? -28.855 0.488 1.945 1.00 62.84 173 ARG A CA 1
ATOM 1416 C C . ARG A 1 173 ? -29.109 1.913 1.465 1.00 62.84 173 ARG A C 1
ATOM 1418 O O . ARG A 1 173 ? -29.569 2.061 0.341 1.00 62.84 173 ARG A O 1
ATOM 1425 N N . GLN A 1 174 ? -28.780 2.931 2.262 1.00 63.22 174 GLN A N 1
ATOM 1426 C CA . GLN A 1 174 ? -28.941 4.332 1.848 1.00 63.22 174 GLN A CA 1
ATOM 1427 C C . GLN A 1 174 ? -28.127 4.641 0.581 1.00 63.22 174 GLN A C 1
ATOM 1429 O O . GLN A 1 174 ? -28.674 5.184 -0.372 1.00 63.22 174 GLN A O 1
ATOM 1434 N N . THR A 1 175 ? -26.862 4.209 0.519 1.00 61.88 175 THR A N 1
ATOM 1435 C CA . THR A 1 175 ? -25.992 4.416 -0.656 1.00 61.88 175 THR A CA 1
ATOM 1436 C C . THR A 1 175 ? -26.462 3.692 -1.921 1.00 61.88 175 THR A C 1
ATOM 1438 O O . THR A 1 175 ? -26.178 4.163 -3.013 1.00 61.88 175 THR A O 1
ATOM 1441 N N . LEU A 1 176 ? -27.152 2.554 -1.805 1.00 57.72 176 LEU A N 1
ATOM 1442 C CA . LEU A 1 176 ? -27.684 1.799 -2.953 1.00 57.72 176 LEU A CA 1
ATOM 1443 C C . LEU A 1 176 ? -29.134 2.162 -3.321 1.00 57.72 176 LEU A C 1
ATOM 1445 O O . LEU A 1 176 ? -29.644 1.627 -4.300 1.00 57.72 176 LEU A O 1
ATOM 1449 N N . SER A 1 177 ? -29.796 3.014 -2.531 1.00 48.94 177 SER A N 1
ATOM 1450 C CA . SER A 1 177 ? -31.181 3.473 -2.759 1.00 48.94 177 SER A CA 1
ATOM 1451 C C . SER A 1 177 ? -31.260 4.953 -3.161 1.00 48.94 177 SER A C 1
ATOM 1453 O O . SER A 1 177 ? -32.356 5.509 -3.180 1.00 48.94 177 SER A O 1
ATOM 1455 N N . SER A 1 178 ? -30.106 5.590 -3.396 1.00 42.41 178 SER A N 1
ATOM 1456 C CA . SER A 1 178 ? -29.985 6.956 -3.935 1.00 42.41 178 SER A CA 1
ATOM 1457 C C . SER A 1 178 ? -29.737 6.926 -5.446 1.00 42.41 178 SER A C 1
ATOM 1459 O O . SER A 1 178 ? -29.782 8.018 -6.046 1.00 42.41 178 SER A O 1
#

pLDDT: mean 73.53, std 21.46, range [21.89, 98.19]